Protein AF-A0A0B7BWZ0-F1 (afdb_monomer_lite)

Organism: NCBI:txid1028688

Foldseek 3Di:
DPDPVVVVLVVLVVDPVQQPLAAPVDRDTHNDPVVSVLVVLVVDPLVPFDAAPVDRDGHNDPVVSVVVVVVVVVPAFDAAPQPRDTDRDPVRNVVCVVPVSVVVVVVVVVVVVVVVVVVVVVVVVVVVVVVVVVPPPPPPPDPPVPVVVPD

Secondary structure (DSSP, 8-state):
--SHHHHHHHHHHH-GGG--EE-SSSS-EESSHHHHHHHHHTTS-GGGSEEPSSSS-EESSHHHHHHHHHHHHHSS-EEPTTT--EESSHHHHHHHHHTHHHHHHHHHHHHHHHHHHHHHHHHHHHHHHHHHHHTS-----SSGGGSTT--

InterPro domains:
  IPR013087 Zinc finger C2H2-type [PF00096] (21-43)
  IPR013087 Zinc finger C2H2-type [PF00096] (50-72)
  IPR013087 Zinc finger C2H2-type [PF12874] (78-96)
  IPR013087 Zinc finger C2H2-type [PS00028] (23-43)
  IPR013087 Zinc finger C2H2-type [PS00028] (52-72)
  IPR013087 Zinc finger C2H2-type [PS50157] (21-43)
  IPR013087 Zinc finger C2H2-type [PS50157] (50-77)
  IPR013087 Zinc finger C2H2-type [SM00355] (21-43)
  IPR013087 Zinc finger C2H2-type [SM00355] (50-72)
  IPR013087 Zinc finger C2H2-type [SM00355] (78-98)
  IPR036236 Zinc finger C2H2 superfamily [SSF57667] (1-59)
  IPR036236 Zinc finger C2H2 superfamily [SSF57667] (50-97)
  IPR050636 C2H2-type zinc finger domain-containing protein [PTHR47772] (1-99)

pLDDT: mean 74.41, std 11.67, range [47.91, 94.81]

Radius of gyration: 39.29 Å; chains: 1; bounding box: 72×54×109 Å

Sequence (151 aa):
FKTRESIRAHLNMHLPSKMLFKCGKCNKFYNHFNSLQAHKQTHLPVSTGFLCTICDKQFSDKSNLAAHTKRHLVSRYYSCPVCCKQLSSAHSLQSHQGTACLKYQLKKAKVKEQTDRRLSKIRARQQREIIKLNKRPVKIDQFSSCISEII

Structure (mmCIF, N/CA/C/O backbone):
data_AF-A0A0B7BWZ0-F1
#
_entry.id   AF-A0A0B7BWZ0-F1
#
loop_
_atom_site.group_PDB
_atom_site.id
_atom_site.type_symbol
_atom_site.label_atom_id
_atom_site.label_alt_id
_atom_site.label_comp_id
_atom_site.label_asym_id
_atom_site.label_entity_id
_atom_site.label_seq_id
_atom_site.pdbx_PDB_ins_code
_atom_site.Cartn_x
_atom_site.Cartn_y
_atom_site.Cartn_z
_atom_site.occupancy
_atom_site.B_iso_or_equiv
_atom_site.auth_seq_id
_atom_site.auth_comp_id
_atom_site.auth_asym_id
_atom_site.auth_atom_id
_atom_site.pdbx_PDB_model_num
ATOM 1 N N . PHE A 1 1 ? 18.780 0.927 -50.798 1.00 68.38 1 PHE A N 1
ATOM 2 C CA . PHE A 1 1 ? 19.607 -0.123 -50.162 1.00 68.38 1 PHE A CA 1
ATOM 3 C C . PHE A 1 1 ? 21.068 0.310 -50.205 1.00 68.38 1 PHE A C 1
ATOM 5 O O . PHE A 1 1 ? 21.481 0.793 -51.247 1.00 68.38 1 PHE A O 1
ATOM 12 N N . LYS A 1 2 ? 21.809 0.241 -49.086 1.00 75.94 2 LYS A N 1
ATOM 13 C CA . LYS A 1 2 ? 23.159 0.844 -48.958 1.00 75.94 2 LYS A CA 1
ATOM 14 C C . LYS A 1 2 ? 24.315 -0.142 -49.168 1.00 75.94 2 LYS A C 1
ATOM 16 O O . LYS A 1 2 ? 25.442 0.283 -49.370 1.00 75.94 2 LYS A O 1
ATOM 21 N N . THR A 1 3 ? 24.044 -1.444 -49.123 1.00 79.81 3 THR A N 1
ATOM 22 C CA . THR A 1 3 ? 25.051 -2.501 -49.303 1.00 79.81 3 THR A CA 1
ATOM 23 C C . THR A 1 3 ? 24.539 -3.581 -50.249 1.00 79.81 3 THR A C 1
ATOM 25 O O . THR A 1 3 ? 23.325 -3.811 -50.345 1.00 79.81 3 THR A O 1
ATOM 28 N N . ARG A 1 4 ? 25.449 -4.273 -50.942 1.00 75.06 4 ARG A N 1
ATOM 29 C CA . ARG A 1 4 ? 25.114 -5.369 -51.866 1.00 75.06 4 ARG A CA 1
ATOM 30 C C . ARG A 1 4 ? 24.391 -6.512 -51.141 1.00 75.06 4 ARG A C 1
ATOM 32 O O . ARG A 1 4 ? 23.516 -7.165 -51.706 1.00 75.06 4 ARG A O 1
ATOM 39 N N . GLU A 1 5 ? 24.687 -6.694 -49.862 1.00 74.94 5 GLU A N 1
ATOM 40 C CA . GLU A 1 5 ? 24.056 -7.641 -48.946 1.00 74.94 5 GLU A CA 1
ATOM 41 C C . GLU A 1 5 ? 22.605 -7.244 -48.664 1.00 74.94 5 GLU A C 1
ATOM 43 O O . GLU A 1 5 ? 21.726 -8.101 -48.704 1.00 74.94 5 GLU A O 1
ATOM 48 N N . SER A 1 6 ? 22.329 -5.949 -48.462 1.00 73.12 6 SER A N 1
ATOM 49 C CA . SER A 1 6 ? 20.966 -5.449 -48.228 1.00 73.12 6 SER A CA 1
ATOM 50 C C . SER A 1 6 ? 20.067 -5.582 -49.462 1.00 73.12 6 SER A C 1
ATOM 52 O O . SER A 1 6 ? 18.897 -5.936 -49.330 1.00 73.12 6 SER A O 1
ATOM 54 N N . ILE A 1 7 ? 20.623 -5.386 -50.665 1.00 76.75 7 ILE A N 1
ATOM 55 C CA . ILE A 1 7 ? 19.916 -5.616 -51.936 1.00 76.75 7 ILE A CA 1
ATOM 56 C C . ILE A 1 7 ? 19.644 -7.109 -52.112 1.00 76.75 7 ILE A C 1
ATOM 58 O O . ILE A 1 7 ? 18.520 -7.507 -52.400 1.00 76.75 7 ILE A O 1
ATOM 62 N N . ARG A 1 8 ? 20.651 -7.957 -51.872 1.00 70.50 8 ARG A N 1
ATOM 63 C CA . ARG A 1 8 ? 20.507 -9.414 -51.959 1.00 70.50 8 ARG A CA 1
ATOM 64 C C . ARG A 1 8 ? 19.463 -9.938 -50.966 1.00 70.50 8 ARG A C 1
ATOM 66 O O . ARG A 1 8 ? 18.675 -10.804 -51.326 1.00 70.50 8 ARG A O 1
ATOM 73 N N . ALA A 1 9 ? 19.424 -9.407 -49.744 1.00 67.38 9 ALA A N 1
ATOM 74 C CA . ALA A 1 9 ? 18.423 -9.758 -48.739 1.00 67.38 9 ALA A CA 1
ATOM 75 C C . ALA A 1 9 ? 17.007 -9.336 -49.157 1.00 67.38 9 ALA A C 1
ATOM 77 O O . ALA A 1 9 ? 16.086 -10.137 -49.032 1.00 67.38 9 ALA A O 1
ATOM 78 N N . HIS A 1 10 ? 16.848 -8.128 -49.704 1.00 73.12 10 HIS A N 1
ATOM 79 C CA . HIS A 1 10 ? 15.574 -7.641 -50.231 1.00 73.12 10 HIS A CA 1
ATOM 80 C C . HIS A 1 10 ? 15.066 -8.486 -51.408 1.00 73.12 10 HIS A C 1
ATOM 82 O O . HIS A 1 10 ? 13.923 -8.932 -51.387 1.00 73.12 10 HIS A O 1
ATOM 88 N N . LEU A 1 11 ? 15.925 -8.784 -52.388 1.00 68.31 11 LEU A N 1
ATOM 89 C CA . LEU A 1 11 ? 15.565 -9.610 -53.547 1.00 68.31 11 LEU A CA 1
ATOM 90 C C . LEU A 1 11 ? 15.189 -11.044 -53.144 1.00 68.31 11 LEU A C 1
ATOM 92 O O . LEU A 1 11 ? 14.258 -11.619 -53.701 1.00 68.31 11 LEU A O 1
ATOM 96 N N . ASN A 1 12 ? 15.838 -11.600 -52.116 1.00 69.31 12 ASN A N 1
ATOM 97 C CA . ASN A 1 12 ? 15.473 -12.907 -51.561 1.00 69.31 12 ASN A CA 1
ATOM 98 C C . ASN A 1 12 ? 14.084 -12.924 -50.901 1.00 69.31 12 ASN A C 1
ATOM 100 O O . ASN A 1 12 ? 13.567 -14.009 -50.653 1.00 69.31 12 ASN A O 1
ATOM 104 N N . MET A 1 13 ? 13.473 -11.767 -50.610 1.00 61.22 13 MET A N 1
ATOM 105 C CA . MET A 1 13 ? 12.094 -11.722 -50.116 1.00 61.22 13 MET A CA 1
ATOM 106 C C . MET A 1 13 ? 11.048 -11.881 -51.217 1.00 61.22 13 MET A C 1
ATOM 108 O O . MET A 1 13 ? 9.922 -12.273 -50.925 1.00 61.22 13 MET A O 1
ATOM 112 N N . HIS A 1 14 ? 11.419 -11.599 -52.466 1.00 63.97 14 HIS A N 1
ATOM 113 C CA . HIS A 1 14 ? 10.551 -11.756 -53.631 1.00 63.97 14 HIS A CA 1
ATOM 114 C C . HIS A 1 14 ? 10.668 -13.149 -54.272 1.00 63.97 14 HIS A C 1
ATOM 116 O O . HIS A 1 14 ? 9.804 -13.533 -55.054 1.00 63.97 14 HIS A O 1
ATOM 122 N N . LEU A 1 15 ? 11.707 -13.920 -53.927 1.00 61.91 15 LEU A N 1
ATOM 123 C CA . LEU A 1 15 ? 11.947 -15.274 -54.431 1.00 61.91 15 LEU A CA 1
ATOM 124 C C . LEU A 1 15 ? 11.408 -16.326 -53.439 1.00 61.91 15 LEU A C 1
ATOM 126 O O . LEU A 1 15 ? 11.949 -16.457 -52.337 1.00 61.91 15 LEU A O 1
ATOM 130 N N . PRO A 1 16 ? 10.396 -17.133 -53.815 1.00 55.94 16 PRO A N 1
ATOM 131 C CA . PRO A 1 16 ? 9.799 -18.144 -52.933 1.00 55.94 16 PRO A CA 1
ATOM 132 C C . PRO A 1 16 ? 10.803 -19.188 -52.420 1.00 55.94 16 PRO A C 1
ATOM 134 O O . PRO A 1 16 ? 10.644 -19.738 -51.334 1.00 55.94 16 PRO A O 1
ATOM 137 N N . SER A 1 17 ? 11.867 -19.440 -53.183 1.00 55.72 17 SER A N 1
ATOM 138 C CA . SER A 1 17 ? 12.829 -20.525 -52.967 1.00 55.72 17 SER A CA 1
ATOM 139 C C . SER A 1 17 ? 13.797 -20.318 -51.795 1.00 55.72 17 SER A C 1
ATOM 141 O O . SER A 1 17 ? 14.461 -21.272 -51.396 1.00 55.72 17 SER A O 1
ATOM 143 N N . LYS A 1 18 ? 13.880 -19.113 -51.207 1.00 58.25 18 LYS A N 1
ATOM 144 C CA . LYS A 1 18 ? 14.753 -18.827 -50.044 1.00 58.25 18 LYS A CA 1
ATOM 145 C C . LYS A 1 18 ? 14.005 -18.451 -48.759 1.00 58.25 18 LYS A C 1
ATOM 147 O O . LYS A 1 18 ? 14.625 -18.301 -47.707 1.00 58.25 18 LYS A O 1
ATOM 152 N N . MET A 1 19 ? 12.679 -18.361 -48.823 1.00 60.59 19 MET A N 1
ATOM 153 C CA . MET A 1 19 ? 11.752 -18.135 -47.706 1.00 60.59 19 MET A CA 1
ATOM 154 C C . MET A 1 19 ? 11.489 -19.443 -46.929 1.00 60.59 19 MET A C 1
ATOM 156 O O . MET A 1 19 ? 10.355 -19.886 -46.781 1.00 60.59 19 MET A O 1
ATOM 160 N N . LEU A 1 20 ? 12.547 -20.125 -46.479 1.00 65.25 20 LEU A N 1
ATOM 161 C CA . LEU A 1 20 ? 12.476 -21.545 -46.095 1.00 65.25 20 LEU A CA 1
ATOM 162 C C . LEU A 1 20 ? 11.936 -21.820 -44.680 1.00 65.25 20 LEU A C 1
ATOM 164 O O . LEU A 1 20 ? 11.705 -22.975 -44.327 1.00 65.25 20 LEU A O 1
ATOM 168 N N . PHE A 1 21 ? 11.690 -20.796 -43.860 1.00 75.38 21 PHE A N 1
ATOM 169 C CA . PHE A 1 21 ? 11.192 -20.995 -42.497 1.00 75.38 21 PHE A CA 1
ATOM 170 C C . PHE A 1 21 ? 9.682 -20.764 -42.429 1.00 75.38 21 PHE A C 1
ATOM 172 O O . PHE A 1 21 ? 9.212 -19.675 -42.095 1.00 75.38 21 PHE A O 1
ATOM 179 N N . LYS A 1 22 ? 8.913 -21.807 -42.759 1.00 79.88 22 LYS A N 1
ATOM 180 C CA . LYS A 1 22 ? 7.446 -21.803 -42.670 1.00 79.88 22 LYS A CA 1
ATOM 181 C C . LYS A 1 22 ? 6.980 -21.977 -41.223 1.00 79.88 22 LYS A C 1
ATOM 183 O O . LYS A 1 22 ? 7.501 -22.806 -40.474 1.00 79.88 22 LYS A O 1
ATOM 188 N N . CYS A 1 23 ? 5.953 -21.229 -40.830 1.00 81.50 23 CYS A N 1
ATOM 189 C CA . CYS A 1 23 ? 5.259 -21.483 -39.575 1.00 81.50 23 CYS A CA 1
ATOM 190 C C . CYS A 1 23 ? 4.344 -22.714 -39.685 1.00 81.50 23 CYS A C 1
ATOM 192 O O . CYS A 1 23 ? 3.525 -22.815 -40.589 1.00 81.50 23 CYS A O 1
ATOM 194 N N . GLY A 1 24 ? 4.441 -23.653 -38.742 1.00 79.75 24 GLY A N 1
ATOM 195 C CA . GLY A 1 24 ? 3.584 -24.848 -38.733 1.00 79.75 24 GLY A CA 1
ATOM 196 C C . GLY A 1 24 ? 2.122 -24.576 -38.354 1.00 79.75 24 GLY A C 1
ATOM 197 O O . GLY A 1 24 ? 1.277 -25.433 -38.569 1.00 79.75 24 GLY A O 1
ATOM 198 N N . LYS A 1 25 ? 1.822 -23.395 -37.793 1.00 78.88 25 LYS A N 1
ATOM 199 C CA . LYS A 1 25 ? 0.475 -22.998 -37.343 1.00 78.88 25 LYS A CA 1
ATOM 200 C C . LYS A 1 25 ? -0.219 -21.994 -38.270 1.00 78.88 25 LYS A C 1
ATOM 202 O O . LYS A 1 25 ? -1.420 -21.791 -38.151 1.00 78.88 25 LYS A O 1
ATOM 207 N N . CYS A 1 26 ? 0.509 -21.337 -39.174 1.00 81.50 26 CYS A N 1
ATOM 208 C CA . CYS A 1 26 ? -0.070 -20.400 -40.138 1.00 81.50 26 CYS A CA 1
ATOM 209 C C . CYS A 1 26 ? 0.761 -20.326 -41.424 1.00 81.50 26 CYS A C 1
ATOM 211 O O . CYS A 1 26 ? 1.929 -20.694 -41.445 1.00 81.50 26 CYS A O 1
ATOM 213 N N . ASN A 1 27 ? 0.196 -19.780 -42.500 1.00 76.19 27 ASN A N 1
ATOM 214 C CA . ASN A 1 27 ? 0.851 -19.733 -43.814 1.00 76.19 27 ASN A CA 1
ATOM 215 C C . ASN A 1 27 ? 1.874 -18.588 -43.976 1.00 76.19 27 ASN A C 1
ATOM 217 O O . ASN A 1 27 ? 2.053 -18.067 -45.073 1.00 76.19 27 ASN A O 1
ATOM 221 N N . LYS A 1 28 ? 2.548 -18.179 -42.891 1.00 77.38 28 LYS A N 1
ATOM 222 C CA . LYS A 1 28 ? 3.611 -17.163 -42.935 1.00 77.38 28 LYS A CA 1
ATOM 223 C C . LYS A 1 28 ? 4.983 -17.803 -43.136 1.00 77.38 28 LYS A C 1
ATOM 225 O O . LYS A 1 28 ? 5.288 -18.844 -42.547 1.00 77.38 28 LYS A O 1
ATOM 230 N N . PHE A 1 29 ? 5.813 -17.125 -43.920 1.00 81.06 29 PHE A N 1
ATOM 231 C CA . PHE A 1 29 ? 7.188 -17.507 -44.216 1.00 81.06 29 PHE A CA 1
ATOM 232 C C . PHE A 1 29 ? 8.160 -16.460 -43.684 1.00 81.06 29 PHE A C 1
ATOM 234 O O . PHE A 1 29 ? 7.848 -15.269 -43.641 1.00 81.06 29 PHE A O 1
ATOM 241 N N . TYR A 1 30 ? 9.338 -16.922 -43.279 1.00 81.44 30 TYR A N 1
ATOM 242 C CA . TYR A 1 30 ? 10.393 -16.089 -42.722 1.00 81.44 30 TYR A CA 1
ATOM 243 C C . TYR A 1 30 ? 11.719 -16.382 -43.425 1.00 81.44 30 TYR A C 1
ATOM 245 O O . TYR A 1 30 ? 12.017 -17.519 -43.793 1.00 81.44 30 TYR A O 1
ATOM 253 N N . ASN A 1 31 ? 12.533 -15.339 -43.586 1.00 75.94 31 ASN A N 1
ATOM 254 C CA . ASN A 1 31 ? 13.865 -15.396 -44.194 1.00 75.94 31 ASN A CA 1
ATOM 255 C C . ASN A 1 31 ? 14.976 -15.789 -43.198 1.00 75.94 31 ASN A C 1
ATOM 257 O O . ASN A 1 31 ? 16.082 -16.125 -43.615 1.00 75.94 31 ASN A O 1
ATOM 261 N N . HIS A 1 32 ? 14.687 -15.781 -41.892 1.00 79.88 32 HIS A N 1
ATOM 262 C CA . HIS A 1 32 ? 15.616 -16.163 -40.829 1.00 79.88 32 HIS A CA 1
ATOM 263 C C . HIS A 1 32 ? 14.937 -17.047 -39.774 1.00 79.88 32 HIS A C 1
ATOM 265 O O . HIS A 1 32 ? 13.786 -16.814 -39.397 1.00 79.88 32 HIS A O 1
ATOM 271 N N . PHE A 1 33 ? 15.684 -18.018 -39.233 1.00 78.56 33 PHE A N 1
ATOM 272 C CA . PHE A 1 33 ? 15.205 -18.912 -38.173 1.00 78.56 33 PHE A CA 1
ATOM 273 C C . PHE A 1 33 ? 14.796 -18.146 -36.906 1.00 78.56 33 PHE A C 1
ATOM 275 O O . PHE A 1 33 ? 13.731 -18.402 -36.349 1.00 78.56 33 PHE A O 1
ATOM 282 N N . ASN A 1 34 ? 15.585 -17.146 -36.493 1.00 78.81 34 ASN A N 1
ATOM 283 C CA . ASN A 1 34 ? 15.276 -16.315 -35.323 1.00 78.81 34 ASN A CA 1
ATOM 284 C C . ASN A 1 34 ? 13.939 -15.575 -35.479 1.00 78.81 34 ASN A C 1
ATOM 286 O O . ASN A 1 34 ? 13.172 -15.468 -34.523 1.00 78.81 34 ASN A O 1
ATOM 290 N N . SER A 1 35 ? 13.623 -15.117 -36.693 1.00 81.25 35 SER A N 1
ATOM 291 C CA . SER A 1 35 ? 12.351 -14.457 -37.000 1.00 81.25 35 SER A CA 1
ATOM 292 C C . SER A 1 35 ? 11.171 -15.429 -36.923 1.00 81.25 35 SER A C 1
ATOM 294 O O . SER A 1 35 ? 10.135 -15.082 -36.357 1.00 81.25 35 SER A O 1
ATOM 296 N N . LEU A 1 36 ? 11.336 -16.667 -37.408 1.00 82.19 36 LEU A N 1
ATOM 297 C CA . LEU A 1 36 ? 10.342 -17.728 -37.220 1.00 82.19 36 LEU A CA 1
ATOM 298 C C . LEU A 1 36 ? 10.157 -18.065 -35.731 1.00 82.19 36 LEU A C 1
ATOM 300 O O . LEU A 1 36 ? 9.028 -18.238 -35.278 1.00 82.19 36 LEU A O 1
ATOM 304 N N . GLN A 1 37 ? 11.243 -18.155 -34.962 1.00 80.50 37 GL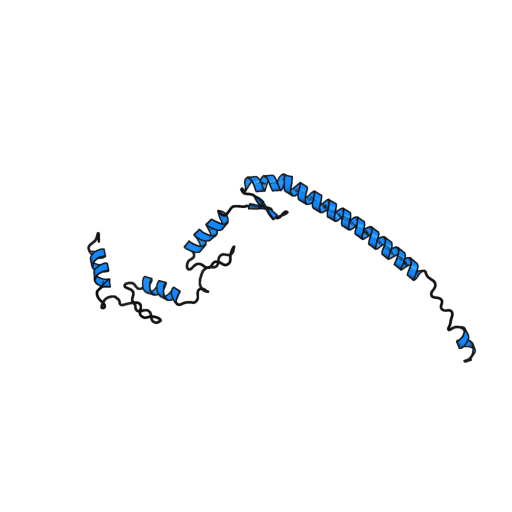N A N 1
ATOM 305 C CA . GLN A 1 37 ? 11.193 -18.504 -33.542 1.00 80.50 37 GLN A CA 1
ATOM 306 C C . GLN A 1 37 ? 10.478 -17.430 -32.713 1.00 80.50 37 GLN A C 1
ATOM 308 O O . GLN A 1 37 ? 9.639 -17.767 -31.877 1.00 80.50 37 GLN A O 1
ATOM 313 N N . ALA A 1 38 ? 10.743 -16.150 -32.989 1.00 78.56 38 ALA A N 1
ATOM 314 C CA . ALA A 1 38 ? 10.019 -15.032 -32.388 1.00 78.56 38 ALA A CA 1
ATOM 315 C C . ALA A 1 38 ? 8.534 -15.050 -32.778 1.00 78.56 38 ALA A C 1
ATOM 317 O O . ALA A 1 38 ? 7.662 -14.894 -31.928 1.00 78.56 38 ALA A O 1
ATOM 318 N N . HIS A 1 39 ? 8.225 -15.326 -34.047 1.00 82.69 39 HIS A N 1
ATOM 319 C CA . HIS A 1 39 ? 6.844 -15.465 -34.496 1.00 82.69 39 HIS A CA 1
ATOM 320 C C . HIS A 1 39 ? 6.105 -16.630 -33.822 1.00 82.69 39 HIS A C 1
ATOM 322 O O . HIS A 1 39 ? 4.937 -16.492 -33.476 1.00 82.69 39 HIS A O 1
ATOM 328 N N . LYS A 1 40 ? 6.757 -17.774 -33.586 1.00 79.25 40 LYS A N 1
ATOM 329 C CA . LYS A 1 40 ? 6.129 -18.909 -32.887 1.00 79.25 40 LYS A CA 1
ATOM 330 C C . LYS A 1 40 ? 5.615 -18.532 -31.493 1.00 79.25 40 LYS A C 1
ATOM 332 O O . LYS A 1 40 ? 4.613 -19.100 -31.067 1.00 79.25 40 LYS A O 1
ATOM 337 N N . GLN A 1 41 ? 6.230 -17.549 -30.831 1.00 75.12 41 GLN A N 1
ATOM 338 C CA . GLN A 1 41 ? 5.763 -17.036 -29.538 1.00 75.12 41 GLN A CA 1
ATOM 339 C C . GLN A 1 41 ? 4.407 -16.325 -29.636 1.00 75.12 41 GLN A C 1
ATOM 341 O O . GLN A 1 41 ? 3.655 -16.334 -28.672 1.00 75.12 41 GLN A O 1
ATOM 346 N N . THR A 1 42 ? 4.035 -15.777 -30.801 1.00 73.81 42 THR A N 1
ATOM 347 C CA . THR A 1 42 ? 2.715 -15.143 -30.990 1.00 73.81 42 THR A CA 1
ATOM 348 C C . THR A 1 42 ? 1.575 -16.156 -31.099 1.00 73.81 42 THR A C 1
ATOM 350 O O . THR A 1 42 ? 0.414 -15.771 -31.056 1.00 73.81 42 THR A O 1
ATOM 353 N N . HIS A 1 43 ? 1.892 -17.439 -31.301 1.00 74.12 43 HIS A N 1
ATOM 354 C CA . HIS A 1 43 ? 0.919 -18.540 -31.323 1.00 74.12 43 HIS A CA 1
ATOM 355 C C . HIS A 1 43 ? 0.748 -19.222 -29.967 1.00 74.12 43 HIS A C 1
ATOM 357 O O . HIS A 1 43 ? -0.055 -20.151 -29.849 1.00 74.12 43 HIS A O 1
ATOM 363 N N . LEU A 1 44 ? 1.562 -18.851 -28.979 1.00 69.44 44 LEU A N 1
ATOM 364 C CA . LEU A 1 44 ? 1.346 -19.253 -27.600 1.00 69.44 44 LEU A CA 1
ATOM 365 C C . LEU A 1 44 ? 0.365 -18.250 -26.978 1.00 69.44 44 LEU A C 1
ATOM 367 O O . LEU A 1 44 ? 0.444 -17.058 -27.288 1.00 69.44 44 LEU A O 1
ATOM 371 N N . PRO A 1 45 ? -0.588 -18.704 -26.147 1.00 55.91 45 PRO A N 1
ATOM 372 C CA . PRO A 1 45 ? -1.440 -17.787 -25.409 1.00 55.91 45 PRO A CA 1
ATOM 373 C C . PRO A 1 45 ? -0.559 -16.817 -24.617 1.00 55.91 45 PRO A C 1
ATOM 375 O O . PRO A 1 45 ? 0.490 -17.200 -24.097 1.00 55.91 45 PRO A O 1
ATOM 378 N N . VAL A 1 46 ? -1.007 -15.562 -24.523 1.00 55.75 46 VAL A N 1
ATOM 379 C CA . VAL A 1 46 ? -0.336 -14.438 -23.841 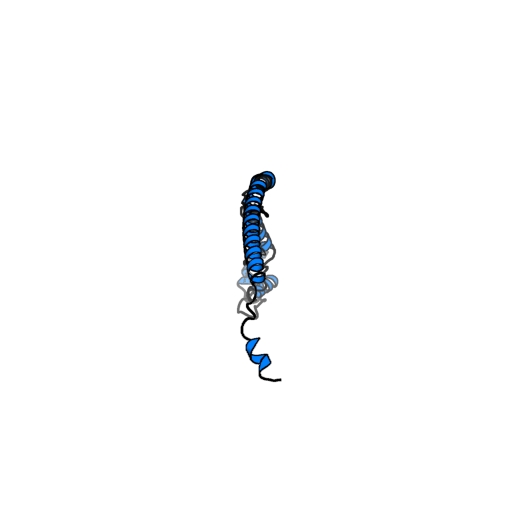1.00 55.75 46 VAL A CA 1
ATOM 380 C C . VAL A 1 46 ? 0.174 -14.786 -22.431 1.00 55.75 46 VAL A C 1
ATOM 382 O O . VAL A 1 46 ? 1.049 -14.092 -21.940 1.00 55.75 46 VAL A O 1
ATOM 385 N N . SER A 1 47 ? -0.268 -15.896 -21.824 1.00 52.56 47 SER A N 1
ATOM 386 C CA . SER A 1 47 ? 0.117 -16.401 -20.502 1.00 52.56 47 SER A CA 1
ATOM 387 C C . SER A 1 47 ? 1.600 -16.749 -20.299 1.00 52.56 47 SER A C 1
ATOM 389 O O . SER A 1 47 ? 1.984 -16.989 -19.159 1.00 52.56 47 SER A O 1
ATOM 391 N N . THR A 1 48 ? 2.453 -16.762 -21.329 1.00 62.78 48 THR A N 1
ATOM 392 C CA . THR A 1 48 ? 3.915 -16.944 -21.166 1.00 62.78 48 THR A CA 1
ATOM 393 C C . THR A 1 48 ? 4.706 -15.633 -21.212 1.00 62.78 48 THR A C 1
ATOM 395 O O . THR A 1 48 ? 5.926 -15.653 -21.366 1.00 62.78 48 THR A O 1
ATOM 398 N N . GLY A 1 49 ? 4.040 -14.480 -21.122 1.00 68.69 49 GLY A N 1
ATOM 399 C CA . GLY A 1 49 ? 4.719 -13.195 -20.968 1.00 68.69 49 GLY A CA 1
ATOM 400 C C . GLY A 1 49 ? 5.184 -12.936 -19.531 1.00 68.69 49 GLY A C 1
ATOM 401 O O . GLY A 1 49 ? 4.698 -13.540 -18.577 1.00 68.69 49 GLY A O 1
ATOM 402 N N . PHE A 1 50 ? 6.091 -11.981 -19.365 1.00 76.31 50 PHE A N 1
ATOM 403 C CA . PHE A 1 50 ? 6.553 -11.508 -18.068 1.00 76.31 50 PHE A CA 1
ATOM 404 C C . PHE A 1 50 ? 5.532 -10.529 -17.476 1.00 76.31 50 PHE A C 1
ATOM 406 O O . PHE A 1 50 ? 5.258 -9.477 -18.059 1.00 76.31 50 PHE A O 1
ATOM 413 N N . LEU A 1 51 ? 4.959 -10.889 -16.328 1.00 75.25 51 LEU A N 1
ATOM 414 C CA . LEU A 1 51 ? 3.978 -10.075 -15.612 1.00 75.25 51 LEU A CA 1
ATOM 415 C C . LEU A 1 51 ? 4.666 -8.959 -14.823 1.00 75.25 51 LEU A C 1
ATOM 417 O O . LEU A 1 51 ? 5.725 -9.163 -14.222 1.00 75.25 51 LEU A O 1
ATOM 421 N N . CYS A 1 52 ? 4.056 -7.778 -14.802 1.00 73.88 52 CYS A N 1
ATOM 422 C CA . CYS A 1 52 ? 4.447 -6.739 -13.864 1.00 73.88 52 CYS A CA 1
ATOM 423 C C . CYS A 1 52 ? 3.967 -7.103 -12.451 1.00 73.88 52 CYS A C 1
ATOM 425 O O . CYS A 1 52 ? 2.835 -7.514 -12.248 1.00 73.88 52 CYS A O 1
ATOM 427 N N . THR A 1 53 ? 4.827 -6.936 -11.447 1.00 71.06 53 THR A N 1
ATOM 428 C CA . THR A 1 53 ? 4.472 -7.190 -10.039 1.00 71.06 53 THR A CA 1
ATOM 429 C C . THR A 1 53 ? 3.705 -6.032 -9.393 1.00 71.06 53 THR A C 1
ATOM 431 O O . THR A 1 53 ? 3.277 -6.142 -8.249 1.00 71.06 53 THR A O 1
ATOM 434 N N . ILE A 1 54 ? 3.561 -4.909 -10.107 1.00 65.25 54 ILE A N 1
ATOM 435 C CA . ILE A 1 54 ? 2.925 -3.670 -9.633 1.00 65.25 54 ILE A CA 1
ATOM 436 C C . ILE A 1 54 ? 1.562 -3.452 -10.318 1.00 65.25 54 ILE A C 1
ATOM 438 O O . ILE A 1 54 ? 0.714 -2.741 -9.785 1.00 65.25 54 ILE A O 1
ATOM 442 N N . CYS A 1 55 ? 1.328 -4.049 -11.491 1.00 71.25 55 CYS A N 1
ATOM 443 C CA . CYS A 1 55 ? 0.040 -4.015 -12.187 1.00 71.25 55 CYS A CA 1
ATOM 444 C C . CYS A 1 55 ? -0.159 -5.260 -13.060 1.00 71.25 55 CYS A C 1
ATOM 446 O O . CYS A 1 55 ? 0.807 -5.923 -13.412 1.00 71.25 55 CYS A O 1
ATOM 448 N N . ASP A 1 56 ? -1.382 -5.518 -13.518 1.00 69.38 56 ASP A N 1
ATOM 449 C CA . ASP A 1 56 ? -1.715 -6.741 -14.270 1.00 69.38 56 ASP A CA 1
ATOM 450 C C . ASP A 1 56 ? -1.292 -6.714 -15.755 1.00 69.38 56 ASP A C 1
ATOM 452 O O . ASP A 1 56 ? -1.838 -7.432 -16.593 1.00 69.38 56 ASP A O 1
ATOM 456 N N . LYS A 1 57 ? -0.323 -5.864 -16.128 1.00 68.69 57 LYS A N 1
ATOM 457 C CA . LYS A 1 57 ? 0.190 -5.814 -17.504 1.00 68.69 57 LYS A CA 1
ATOM 458 C C . LYS A 1 57 ? 1.212 -6.918 -17.756 1.00 68.69 57 LYS A C 1
ATOM 460 O O . LYS A 1 57 ? 2.143 -7.116 -16.975 1.00 68.69 57 LYS A O 1
ATOM 465 N N . GLN A 1 58 ? 1.077 -7.564 -18.911 1.00 80.31 58 GLN A N 1
ATOM 466 C CA . GLN A 1 58 ? 1.949 -8.639 -19.370 1.00 80.31 58 GLN A CA 1
ATOM 467 C C . GLN A 1 58 ? 2.786 -8.203 -20.577 1.00 80.31 58 GLN A C 1
ATOM 469 O O . GLN A 1 58 ? 2.281 -7.556 -21.494 1.00 80.31 58 GLN A O 1
ATOM 474 N N . PHE A 1 59 ? 4.070 -8.561 -20.572 1.00 81.56 59 PHE A N 1
ATOM 475 C CA . PHE A 1 59 ? 5.041 -8.174 -21.597 1.00 81.56 59 PHE A CA 1
ATOM 476 C C . PHE A 1 59 ? 5.646 -9.401 -22.273 1.00 81.56 59 PHE A C 1
ATOM 478 O O . PHE A 1 59 ? 5.901 -10.414 -21.628 1.00 81.56 59 PHE A O 1
ATOM 485 N N . SER A 1 60 ? 5.926 -9.306 -23.571 1.00 78.19 60 SER A N 1
ATOM 486 C CA . SER A 1 60 ? 6.514 -10.398 -24.358 1.00 78.19 60 SER A CA 1
ATOM 487 C C . SER A 1 60 ? 7.995 -10.658 -24.056 1.00 78.19 60 SER A C 1
ATOM 489 O O . SER A 1 60 ? 8.504 -11.724 -24.386 1.00 78.19 60 SER A O 1
ATOM 491 N N . ASP A 1 61 ? 8.699 -9.706 -23.438 1.00 78.50 61 ASP A N 1
ATOM 492 C CA . ASP A 1 61 ? 10.117 -9.826 -23.096 1.00 78.50 61 ASP A CA 1
ATOM 493 C C . ASP A 1 61 ? 10.482 -9.073 -21.798 1.00 78.50 61 ASP A C 1
ATOM 495 O O . ASP A 1 61 ? 9.769 -8.173 -21.338 1.00 78.50 61 ASP A O 1
ATOM 499 N N . LYS A 1 62 ? 11.611 -9.468 -21.188 1.00 78.69 62 LYS A N 1
ATOM 500 C CA . LYS A 1 62 ? 12.103 -8.895 -19.922 1.00 78.69 62 LYS A CA 1
ATOM 501 C C . LYS A 1 62 ? 12.541 -7.435 -20.055 1.00 78.69 62 LYS A C 1
ATOM 503 O O . LYS A 1 62 ? 12.426 -6.693 -19.085 1.00 78.69 62 LYS A O 1
ATOM 508 N N . SER A 1 63 ? 13.045 -7.016 -21.215 1.00 80.38 63 SER A N 1
ATOM 509 C CA . SER A 1 63 ? 13.559 -5.656 -21.433 1.00 80.38 63 SER A CA 1
ATOM 510 C C . SER A 1 63 ? 12.432 -4.624 -21.434 1.00 80.38 63 SER A C 1
ATOM 512 O O . SER A 1 63 ? 12.538 -3.583 -20.784 1.00 80.38 63 SER A O 1
ATOM 514 N N . ASN A 1 64 ? 11.316 -4.949 -22.085 1.00 81.12 64 ASN A N 1
ATOM 515 C CA . ASN A 1 64 ? 10.102 -4.146 -22.090 1.00 81.12 64 ASN A CA 1
ATOM 516 C C . ASN A 1 64 ? 9.435 -4.140 -20.714 1.00 81.12 64 ASN A C 1
ATOM 518 O O . ASN A 1 64 ? 9.014 -3.075 -20.258 1.00 81.12 64 ASN A O 1
ATOM 522 N N . LEU A 1 65 ? 9.423 -5.277 -20.002 1.00 84.06 65 LEU A N 1
ATOM 523 C CA . LEU A 1 65 ? 9.007 -5.303 -18.597 1.00 84.06 65 LEU A CA 1
ATOM 524 C C . LEU A 1 65 ? 9.897 -4.397 -17.730 1.00 84.06 65 LEU A C 1
ATOM 526 O O . LEU A 1 65 ? 9.370 -3.653 -16.911 1.00 84.06 65 LEU A O 1
ATOM 530 N N . ALA A 1 66 ? 11.221 -4.420 -17.907 1.00 78.19 66 ALA A N 1
ATOM 531 C CA . ALA A 1 66 ? 12.162 -3.602 -17.139 1.00 78.19 66 ALA A CA 1
ATOM 532 C C . ALA A 1 66 ? 11.994 -2.096 -17.414 1.00 78.19 66 ALA A C 1
ATOM 534 O O . ALA A 1 66 ? 12.022 -1.279 -16.493 1.00 78.19 66 ALA A O 1
ATOM 535 N N . ALA A 1 67 ? 11.779 -1.703 -18.671 1.00 78.06 67 ALA A N 1
ATOM 536 C CA . ALA A 1 67 ? 11.457 -0.319 -19.022 1.00 78.06 67 ALA A CA 1
ATOM 537 C C . ALA A 1 67 ? 10.097 0.110 -18.439 1.00 78.06 67 ALA A C 1
ATOM 539 O O . ALA A 1 67 ? 9.944 1.221 -17.925 1.00 78.06 67 ALA A O 1
ATOM 540 N N . HIS A 1 68 ? 9.112 -0.789 -18.454 1.00 80.06 68 HIS A N 1
ATOM 541 C CA . HIS A 1 68 ? 7.804 -0.556 -17.859 1.00 80.06 68 HIS A CA 1
ATOM 542 C C . HIS A 1 68 ? 7.846 -0.444 -16.326 1.00 80.06 68 HIS A C 1
ATOM 544 O O . HIS A 1 68 ? 7.238 0.473 -15.775 1.00 80.06 68 HIS A O 1
ATOM 550 N N . THR A 1 69 ? 8.584 -1.307 -15.626 1.00 69.00 69 THR A N 1
ATOM 551 C CA . THR A 1 69 ? 8.761 -1.226 -14.165 1.00 69.00 69 THR A CA 1
ATOM 552 C C . THR A 1 69 ? 9.568 -0.001 -13.754 1.00 69.00 69 THR A C 1
ATOM 554 O O . THR A 1 69 ? 9.235 0.631 -12.753 1.00 69.00 69 THR A O 1
ATOM 557 N N . LYS A 1 70 ? 10.532 0.451 -14.568 1.00 71.44 70 LYS A N 1
ATOM 558 C CA . LYS A 1 70 ? 11.154 1.775 -14.382 1.00 71.44 70 LYS A CA 1
ATOM 559 C C . LYS A 1 70 ? 10.125 2.902 -14.436 1.00 71.44 70 LYS A C 1
ATOM 561 O O . LYS A 1 70 ? 10.210 3.828 -13.639 1.00 71.44 70 LYS A O 1
ATOM 566 N N . ARG A 1 71 ? 9.103 2.813 -15.293 1.00 62.69 71 ARG A N 1
ATOM 567 C CA . ARG A 1 71 ? 8.008 3.795 -15.310 1.00 62.69 71 ARG A CA 1
ATOM 568 C C . ARG A 1 71 ? 7.146 3.751 -14.046 1.00 62.69 71 ARG A C 1
ATOM 570 O O . ARG A 1 71 ? 6.624 4.793 -13.681 1.00 62.69 71 ARG A O 1
ATOM 577 N N . HIS A 1 72 ? 7.032 2.619 -13.348 1.00 60.31 72 HIS A N 1
ATOM 578 C CA . HIS A 1 72 ? 6.415 2.587 -12.014 1.00 60.31 72 HIS A CA 1
ATOM 579 C C . HIS A 1 72 ? 7.257 3.333 -10.972 1.00 60.31 72 HIS A C 1
ATOM 581 O O . HIS A 1 72 ? 6.705 4.104 -10.195 1.00 60.31 72 HIS A O 1
ATOM 587 N N . LEU A 1 73 ? 8.585 3.189 -11.012 1.00 60.22 73 LEU A N 1
ATOM 588 C CA . LEU A 1 73 ? 9.506 3.958 -10.161 1.00 60.22 73 LEU A CA 1
ATOM 589 C C . LEU A 1 73 ? 9.519 5.459 -10.510 1.00 60.22 73 LEU A C 1
ATOM 591 O O . LEU A 1 73 ? 9.712 6.299 -9.638 1.00 60.22 73 LEU A O 1
ATOM 595 N N . VAL A 1 74 ? 9.259 5.802 -11.774 1.00 54.56 74 VAL A N 1
ATOM 596 C CA . VAL A 1 74 ? 9.124 7.183 -12.273 1.00 54.56 74 VAL A CA 1
ATOM 597 C C . VAL A 1 74 ? 7.677 7.711 -12.136 1.00 54.56 74 VAL A C 1
ATOM 599 O O . VAL A 1 74 ? 7.431 8.907 -12.280 1.00 54.56 74 VAL A O 1
ATOM 602 N N . SER A 1 75 ? 6.696 6.874 -11.770 1.00 52.66 75 SER A N 1
ATOM 603 C CA . SER A 1 75 ? 5.280 7.252 -11.626 1.00 52.66 75 SER A CA 1
ATOM 604 C C . SER A 1 75 ? 4.937 7.718 -10.200 1.00 52.66 75 SER A C 1
ATOM 606 O O . SER A 1 75 ? 4.116 7.141 -9.490 1.00 52.66 75 SER A O 1
ATOM 608 N N . ARG A 1 76 ? 5.534 8.869 -9.877 1.00 63.31 76 ARG A N 1
ATOM 609 C CA . ARG A 1 76 ? 4.989 10.050 -9.178 1.00 63.31 76 ARG A CA 1
ATOM 610 C C . ARG A 1 76 ? 4.915 10.140 -7.649 1.00 63.31 76 ARG A C 1
ATOM 612 O O . ARG A 1 76 ? 4.967 11.278 -7.186 1.00 63.31 76 ARG A O 1
ATOM 619 N N . TYR A 1 77 ? 4.848 9.072 -6.852 1.00 65.25 77 TYR A N 1
ATOM 620 C CA . TYR A 1 77 ? 4.779 9.259 -5.389 1.00 65.25 77 TYR A CA 1
ATOM 621 C C . TYR A 1 77 ? 5.457 8.171 -4.543 1.00 65.25 77 TYR A C 1
ATOM 623 O O . TYR A 1 77 ? 5.391 6.982 -4.829 1.00 65.25 77 TYR A O 1
ATOM 631 N N . TYR A 1 78 ? 6.040 8.609 -3.432 1.00 74.44 78 TYR A N 1
ATOM 632 C CA . TYR A 1 78 ? 6.561 7.836 -2.315 1.00 74.44 78 TYR A CA 1
ATOM 633 C C . TYR A 1 78 ? 5.464 7.697 -1.253 1.00 74.44 78 TYR A C 1
ATOM 635 O O . TYR A 1 78 ? 4.900 8.699 -0.811 1.00 74.44 78 TYR A O 1
ATOM 643 N N . SER A 1 79 ? 5.150 6.471 -0.835 1.00 72.25 79 SER A N 1
ATOM 644 C CA . SER A 1 79 ? 4.089 6.219 0.150 1.00 72.25 79 SER A CA 1
ATOM 645 C C . SER A 1 79 ? 4.653 6.104 1.565 1.00 72.25 79 SER A C 1
ATOM 647 O O . SER A 1 79 ? 5.607 5.369 1.806 1.00 72.25 79 SER A O 1
ATOM 649 N N . CYS A 1 80 ? 4.042 6.800 2.524 1.00 76.69 80 CYS A N 1
ATOM 650 C CA . CYS A 1 80 ? 4.358 6.627 3.939 1.00 76.69 80 CYS A CA 1
ATOM 651 C C . CYS A 1 80 ? 3.757 5.311 4.472 1.00 76.69 80 CYS A C 1
ATOM 653 O O . CYS A 1 80 ? 2.539 5.160 4.412 1.00 76.69 80 CYS A O 1
ATOM 655 N N . PRO A 1 81 ? 4.539 4.395 5.075 1.00 70.81 81 PRO A N 1
ATOM 656 C CA . PRO A 1 81 ? 4.038 3.088 5.523 1.00 70.81 81 PRO A CA 1
ATOM 657 C C . PRO A 1 81 ? 3.098 3.155 6.740 1.00 70.81 81 PRO A C 1
ATOM 659 O O . PRO A 1 81 ? 2.425 2.183 7.059 1.00 70.81 81 PRO A O 1
ATOM 662 N N . VAL A 1 82 ? 3.045 4.292 7.438 1.00 74.75 82 VAL A N 1
ATOM 663 C CA . VAL A 1 82 ? 2.259 4.454 8.673 1.00 74.75 82 VAL A CA 1
ATOM 664 C C . VAL A 1 82 ? 0.888 5.074 8.411 1.00 74.75 82 VAL A C 1
ATOM 666 O O . VAL A 1 82 ? -0.111 4.666 9.004 1.00 74.75 82 VAL A O 1
ATOM 669 N N . CYS A 1 83 ? 0.842 6.117 7.580 1.00 77.00 83 CYS A N 1
ATOM 670 C CA . CYS A 1 83 ? -0.384 6.869 7.303 1.00 77.00 83 CYS A CA 1
ATOM 671 C C . CYS A 1 83 ? -0.846 6.761 5.844 1.00 77.00 83 CYS A C 1
ATOM 673 O O . CYS A 1 83 ? -1.830 7.396 5.476 1.00 77.00 83 CYS A O 1
ATOM 675 N N . CYS A 1 84 ? -0.130 5.990 5.020 1.00 71.81 84 CYS A N 1
ATOM 676 C CA . CYS A 1 84 ? -0.407 5.746 3.602 1.00 71.81 84 CYS A CA 1
ATOM 677 C C . CYS A 1 84 ? -0.426 7.006 2.720 1.00 71.81 84 CYS A C 1
ATOM 679 O O . CYS A 1 84 ? -0.861 6.955 1.572 1.00 71.81 84 CYS A O 1
ATOM 681 N N . LYS A 1 85 ? 0.064 8.147 3.225 1.00 72.06 85 LYS A N 1
ATOM 682 C CA . LYS A 1 85 ? 0.122 9.389 2.452 1.00 72.06 85 LYS A CA 1
ATOM 683 C C . LYS A 1 85 ? 1.155 9.279 1.333 1.00 72.06 85 LYS A C 1
ATOM 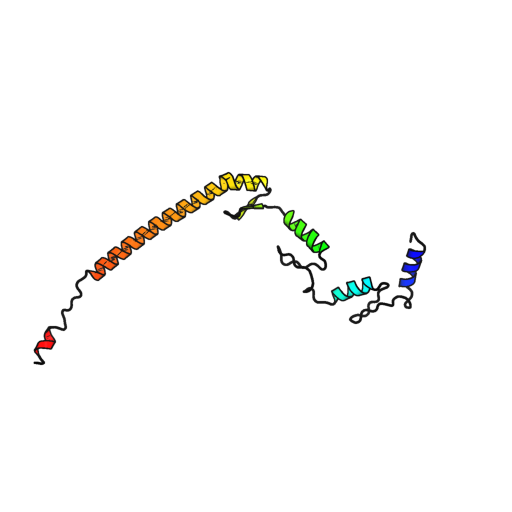685 O O . LYS A 1 85 ? 2.295 8.889 1.576 1.00 72.06 85 LYS A O 1
ATOM 690 N N . GLN A 1 86 ? 0.744 9.676 0.134 1.00 76.88 86 GLN A N 1
ATOM 691 C CA . GLN A 1 86 ? 1.578 9.740 -1.062 1.00 76.88 86 GLN A CA 1
ATOM 692 C C . GLN A 1 86 ? 2.263 11.109 -1.176 1.00 76.88 86 GLN A C 1
ATOM 694 O O . GLN A 1 86 ? 1.625 12.151 -1.020 1.00 76.88 86 GLN A O 1
ATOM 699 N N . LEU A 1 87 ? 3.576 11.109 -1.403 1.00 77.12 87 LEU A N 1
ATOM 700 C CA . LEU A 1 87 ? 4.447 12.290 -1.399 1.00 77.12 87 LEU A CA 1
ATOM 701 C C . LEU A 1 87 ? 5.300 12.313 -2.664 1.00 77.12 87 LEU A C 1
ATOM 703 O O . LEU A 1 87 ? 5.796 11.283 -3.086 1.00 77.12 87 LEU A O 1
ATOM 707 N N . SER A 1 88 ? 5.465 13.467 -3.304 1.00 77.69 88 SER A N 1
ATOM 708 C CA . SER A 1 88 ? 6.073 13.550 -4.643 1.00 77.69 88 SER A CA 1
ATOM 709 C C . SER A 1 88 ? 7.591 13.334 -4.670 1.00 77.69 88 SER A C 1
ATOM 711 O O . SER A 1 88 ? 8.164 13.195 -5.747 1.00 77.69 88 SER A O 1
ATOM 713 N N . SER A 1 89 ? 8.257 13.299 -3.510 1.00 78.12 89 SER A N 1
ATOM 714 C CA . SER A 1 89 ? 9.705 13.090 -3.410 1.00 78.12 89 SER A CA 1
ATOM 715 C C . SER A 1 89 ? 10.107 12.299 -2.158 1.00 78.12 89 SER A C 1
ATOM 717 O O . SER A 1 89 ? 9.404 12.324 -1.142 1.00 78.12 89 SER A O 1
ATOM 719 N N . ALA A 1 90 ? 11.271 11.642 -2.216 1.00 77.56 90 ALA A N 1
ATOM 720 C CA . ALA A 1 90 ? 11.860 10.927 -1.084 1.00 77.56 90 ALA A CA 1
ATOM 721 C C . ALA A 1 90 ? 12.187 11.872 0.085 1.00 77.56 90 ALA A C 1
ATOM 723 O O . ALA A 1 90 ? 11.929 11.543 1.240 1.00 77.56 90 ALA A O 1
ATOM 724 N N . HIS A 1 91 ? 12.678 13.080 -0.207 1.00 82.38 91 HIS A N 1
ATOM 725 C CA . HIS A 1 91 ? 12.976 14.089 0.811 1.00 82.38 91 HIS A CA 1
ATOM 726 C C . HIS A 1 91 ? 11.705 14.554 1.543 1.00 82.38 91 HIS A C 1
ATOM 728 O O . HIS A 1 91 ? 11.672 14.646 2.772 1.00 82.38 91 HIS A O 1
ATOM 734 N N . SER A 1 92 ? 10.608 14.755 0.803 1.00 79.69 92 SER A N 1
ATOM 735 C CA . SER A 1 92 ? 9.296 15.050 1.390 1.00 79.69 92 SER A CA 1
ATOM 736 C C . SER A 1 92 ? 8.774 13.891 2.246 1.00 79.69 92 SER A C 1
ATOM 738 O O . SER A 1 92 ? 8.148 14.140 3.276 1.00 79.69 92 SER A O 1
ATOM 740 N N . LEU A 1 93 ? 9.044 12.636 1.860 1.00 81.94 93 LEU A N 1
ATOM 741 C CA . LEU A 1 93 ? 8.727 11.461 2.675 1.00 81.94 93 LEU A CA 1
ATOM 742 C C . LEU A 1 93 ? 9.519 11.436 3.988 1.00 81.94 93 LEU A C 1
ATOM 744 O O . LEU A 1 93 ? 8.918 11.246 5.045 1.00 81.94 93 LEU A O 1
ATOM 748 N N . GLN A 1 94 ? 10.824 11.689 3.937 1.00 82.12 94 GLN A N 1
ATOM 749 C CA . GLN A 1 94 ? 11.689 11.696 5.117 1.00 82.12 94 GLN A CA 1
ATOM 750 C C . GLN A 1 94 ? 11.269 12.778 6.127 1.00 82.12 94 GLN A C 1
ATOM 752 O O . GLN A 1 94 ? 11.095 12.495 7.313 1.00 82.12 94 GLN A O 1
ATOM 757 N N . SER A 1 95 ? 10.999 13.999 5.656 1.00 84.75 95 SER A N 1
ATOM 758 C CA . SER A 1 95 ? 10.502 15.093 6.506 1.00 84.75 95 SER A CA 1
ATOM 759 C C . SER A 1 95 ? 9.107 14.802 7.086 1.00 84.75 95 SER A C 1
ATOM 761 O O . SER A 1 95 ? 8.838 15.030 8.272 1.00 84.75 95 SER A O 1
ATOM 763 N N . HIS A 1 96 ? 8.216 14.215 6.278 1.00 83.75 96 HIS A N 1
ATOM 764 C CA . HIS A 1 96 ? 6.887 13.798 6.721 1.00 83.75 96 HIS A CA 1
ATOM 765 C C . HIS A 1 96 ? 6.949 12.741 7.833 1.00 83.75 96 HIS A C 1
ATOM 767 O O . HIS A 1 96 ? 6.206 12.851 8.812 1.00 83.75 96 HIS A O 1
ATOM 773 N N . GLN A 1 97 ? 7.822 11.737 7.700 1.00 79.88 97 GLN A N 1
ATOM 774 C CA . GLN A 1 97 ? 8.003 10.679 8.696 1.00 79.88 97 GLN A CA 1
ATOM 775 C C . GLN A 1 97 ? 8.457 11.237 10.050 1.00 79.88 97 GLN A C 1
ATOM 777 O O . GLN A 1 97 ? 7.936 10.805 11.076 1.00 79.88 97 GLN A O 1
ATOM 782 N N . GLY A 1 98 ? 9.340 12.239 10.055 1.00 76.56 98 GLY A N 1
ATOM 783 C CA . GLY A 1 98 ? 9.843 12.847 11.290 1.00 76.56 98 GLY A CA 1
ATOM 784 C C . GLY A 1 98 ? 8.830 13.710 12.052 1.00 76.56 98 GLY A C 1
ATOM 785 O O . GLY A 1 98 ? 8.938 13.849 13.265 1.00 76.56 98 GLY A O 1
ATOM 786 N N . THR A 1 99 ? 7.829 14.292 11.381 1.00 78.06 99 THR A N 1
ATOM 787 C CA . THR A 1 99 ? 6.971 15.323 12.004 1.00 78.06 99 THR A CA 1
ATOM 788 C C . THR A 1 99 ? 5.474 15.060 11.841 1.00 78.06 99 THR A C 1
ATOM 790 O O . THR A 1 99 ? 4.743 14.860 12.814 1.00 78.06 99 THR A O 1
ATOM 793 N N . ALA A 1 100 ? 4.977 15.066 10.607 1.00 75.69 100 ALA A N 1
ATOM 794 C CA . ALA A 1 100 ? 3.552 14.968 10.307 1.00 75.69 100 ALA A CA 1
ATOM 795 C C . ALA A 1 100 ? 2.993 13.561 10.574 1.00 75.69 100 ALA A C 1
ATOM 797 O O . ALA A 1 100 ? 1.864 13.424 11.050 1.00 75.69 100 ALA A O 1
ATOM 798 N N . CYS A 1 101 ? 3.798 12.528 10.329 1.00 80.38 101 CYS A N 1
ATOM 799 C CA . CYS A 1 101 ? 3.466 11.144 10.635 1.00 80.38 101 CYS A CA 1
ATOM 800 C C . CYS A 1 101 ? 3.311 10.919 12.149 1.00 80.38 101 CYS A C 1
ATOM 802 O O . CYS A 1 101 ? 2.330 10.317 12.587 1.00 80.38 101 CYS A O 1
ATOM 804 N N . LEU A 1 102 ? 4.203 11.497 12.960 1.00 76.25 102 LEU A N 1
ATOM 805 C CA . LEU A 1 102 ? 4.125 11.432 14.422 1.00 76.25 102 LEU A CA 1
ATOM 806 C C . LEU A 1 102 ? 2.841 12.088 14.950 1.00 76.25 102 LEU A C 1
ATOM 808 O O . LEU A 1 102 ? 2.131 11.511 15.770 1.00 76.25 102 LEU A O 1
ATOM 812 N N . LYS A 1 103 ? 2.471 13.262 14.422 1.00 80.88 103 LYS A N 1
ATOM 813 C CA . LYS A 1 103 ? 1.204 13.928 14.778 1.00 80.88 103 LYS A CA 1
ATOM 814 C C . LYS A 1 103 ? -0.017 13.065 14.437 1.00 80.88 103 LYS A C 1
ATOM 816 O O . LYS A 1 103 ? -0.967 13.024 15.219 1.00 80.88 103 LYS A O 1
ATOM 821 N N . TYR A 1 104 ? -0.003 12.371 13.296 1.00 80.81 104 TYR A N 1
ATOM 822 C CA . TYR A 1 104 ? -1.059 11.426 12.918 1.00 80.81 104 TYR A CA 1
ATOM 823 C C . TYR A 1 104 ? -1.130 10.229 13.880 1.00 80.81 104 TYR A C 1
ATOM 825 O O . TYR A 1 104 ? -2.214 9.903 14.367 1.00 80.81 104 TYR A O 1
ATOM 833 N N . GLN A 1 105 ? 0.013 9.628 14.225 1.00 78.69 105 GLN A N 1
ATOM 834 C CA . GLN A 1 105 ? 0.084 8.538 15.203 1.00 78.69 105 GLN A CA 1
ATOM 835 C C . GLN A 1 105 ? -0.427 8.966 16.585 1.00 78.69 105 GLN A C 1
ATOM 837 O O . GLN A 1 105 ? -1.247 8.262 17.168 1.00 78.69 105 GLN A O 1
ATOM 842 N N . LEU A 1 106 ? -0.026 10.141 17.082 1.00 81.31 106 LEU A N 1
ATOM 843 C CA . LEU A 1 106 ? -0.476 10.673 18.374 1.00 81.31 106 LEU A CA 1
ATOM 844 C C . LEU A 1 106 ? -1.986 10.932 18.399 1.00 81.31 106 LEU A C 1
ATOM 846 O O . LEU A 1 106 ? -2.652 10.608 19.380 1.00 81.31 106 LEU A O 1
ATOM 850 N N . LYS A 1 107 ? -2.557 11.477 17.316 1.00 83.00 107 LYS A N 1
ATOM 851 C CA . LYS A 1 107 ? -4.016 11.640 17.197 1.00 83.00 107 LYS A CA 1
ATOM 852 C C . LYS A 1 107 ? -4.728 10.287 17.228 1.00 83.00 107 LYS A C 1
ATOM 854 O O . LYS A 1 107 ? -5.691 10.129 17.973 1.00 83.00 107 LYS A O 1
ATOM 859 N N . LYS A 1 108 ? -4.232 9.303 16.472 1.00 82.19 108 LYS A N 1
ATOM 860 C CA . LYS A 1 108 ? -4.790 7.944 16.446 1.00 82.19 108 LYS A CA 1
ATOM 861 C C . LYS A 1 108 ? -4.688 7.260 17.817 1.00 82.19 108 LYS A C 1
ATOM 863 O O . LYS A 1 108 ? -5.647 6.623 18.243 1.00 82.19 108 LYS A O 1
ATOM 868 N N . ALA A 1 109 ? -3.573 7.441 18.526 1.00 83.00 109 ALA A N 1
ATOM 869 C CA . ALA A 1 109 ? -3.366 6.923 19.876 1.00 83.00 109 ALA A CA 1
ATOM 870 C C . ALA A 1 109 ? -4.339 7.545 20.888 1.00 83.00 109 ALA A C 1
ATOM 872 O O . ALA A 1 109 ? -4.968 6.809 21.640 1.00 83.00 109 ALA A O 1
ATOM 873 N N . LYS A 1 110 ? -4.551 8.868 20.846 1.00 88.31 110 LYS A N 1
ATOM 874 C CA . LYS A 1 110 ? -5.535 9.554 21.705 1.00 88.31 110 LYS A CA 1
ATOM 875 C C . LYS A 1 110 ? -6.961 9.057 21.476 1.00 88.31 110 LYS A C 1
ATOM 877 O O . LYS A 1 110 ? -7.688 8.823 22.437 1.00 88.31 110 LYS A O 1
ATOM 882 N N . VAL A 1 111 ? -7.361 8.874 20.214 1.00 89.00 111 VAL A N 1
ATOM 883 C CA . VAL A 1 111 ? -8.684 8.322 19.880 1.00 89.00 111 VAL A CA 1
ATOM 884 C C . VAL A 1 111 ? -8.821 6.905 20.432 1.00 89.00 111 VAL A C 1
ATOM 886 O O . VAL A 1 111 ? -9.817 6.614 21.089 1.00 89.00 111 VAL A O 1
ATOM 889 N N . LYS A 1 112 ? -7.802 6.057 20.232 1.00 88.50 112 LYS A N 1
ATOM 890 C CA . LYS A 1 112 ? -7.779 4.687 20.756 1.00 88.50 112 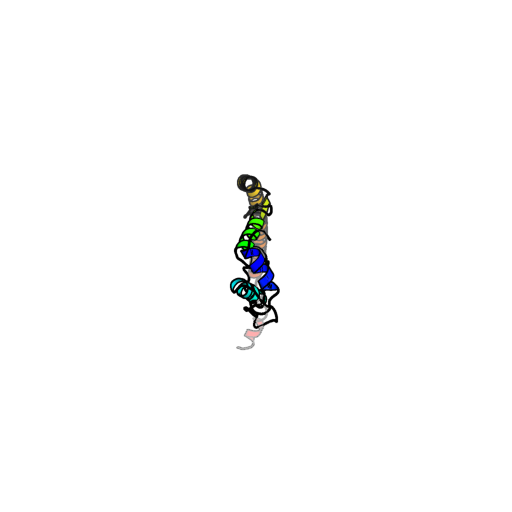LYS A CA 1
ATOM 891 C C . LYS A 1 112 ? -7.878 4.658 22.285 1.00 88.50 112 LYS A C 1
ATOM 893 O O . LYS A 1 112 ? -8.699 3.938 22.840 1.00 88.50 112 LYS A O 1
ATOM 898 N N . GLU A 1 113 ? -7.109 5.497 22.969 1.00 88.94 113 GLU A N 1
ATOM 899 C CA . GLU A 1 113 ? -7.146 5.607 24.426 1.00 88.94 113 GLU A CA 1
ATOM 900 C C . GLU A 1 113 ? -8.527 6.059 24.927 1.00 88.94 113 GLU A C 1
ATOM 902 O O . GLU A 1 113 ? -9.065 5.514 25.892 1.00 88.94 113 GLU A O 1
ATOM 907 N N . GLN A 1 114 ? -9.150 7.027 24.252 1.00 89.69 114 GLN A N 1
ATOM 908 C CA . GLN A 1 114 ? -10.491 7.488 24.599 1.00 89.69 114 GLN A CA 1
ATOM 909 C C . GLN A 1 114 ? -11.547 6.397 24.380 1.00 89.69 114 GLN A C 1
ATOM 911 O O . GLN A 1 114 ? -12.454 6.252 25.206 1.00 89.69 114 GLN A O 1
ATOM 916 N N . THR A 1 115 ? -11.437 5.615 23.301 1.00 88.94 115 THR A N 1
ATOM 917 C CA . THR A 1 115 ? -12.320 4.466 23.065 1.00 88.94 115 THR A CA 1
ATOM 918 C C . THR A 1 115 ? -12.110 3.374 24.105 1.00 88.94 115 THR A C 1
ATOM 920 O O . THR A 1 115 ? -13.094 2.878 24.649 1.00 88.94 115 THR A O 1
ATOM 923 N N . ASP A 1 116 ? -10.866 3.077 24.478 1.00 93.06 116 ASP A N 1
ATOM 924 C CA . ASP A 1 116 ? -10.545 2.065 25.487 1.00 93.06 116 ASP A CA 1
ATOM 925 C C . ASP A 1 116 ? -11.072 2.482 26.869 1.00 93.06 116 ASP A C 1
ATOM 927 O O . ASP A 1 116 ? -11.710 1.687 27.561 1.00 93.06 116 ASP A O 1
ATOM 931 N N . ARG A 1 117 ? -10.929 3.765 27.237 1.00 92.12 117 ARG A N 1
ATOM 932 C CA . ARG A 1 117 ? -11.528 4.346 28.454 1.00 92.12 117 ARG A CA 1
ATOM 933 C C . ARG A 1 117 ? -13.060 4.302 28.441 1.00 92.12 117 ARG A C 1
ATOM 935 O O . ARG A 1 117 ? -13.682 4.162 29.494 1.00 92.12 117 ARG A O 1
ATOM 942 N N . ARG A 1 118 ? -13.704 4.465 27.281 1.00 93.88 118 ARG A N 1
ATOM 943 C CA . ARG A 1 118 ? -15.167 4.325 27.156 1.00 93.88 118 ARG A CA 1
ATOM 944 C C . ARG A 1 118 ? -15.594 2.866 27.314 1.00 93.88 118 ARG A C 1
ATOM 946 O O . ARG A 1 118 ? -16.515 2.591 28.082 1.00 93.88 118 ARG A O 1
ATOM 953 N N . LEU A 1 119 ? -14.904 1.943 26.647 1.00 94.69 119 LEU A N 1
ATOM 954 C CA . LEU A 1 119 ? -15.169 0.507 26.726 1.00 94.69 119 LEU A CA 1
ATOM 955 C C . LEU A 1 119 ? -14.957 -0.034 28.143 1.00 94.69 119 LEU A C 1
ATOM 957 O O . LEU A 1 119 ? -15.786 -0.801 28.625 1.00 94.69 119 LEU A O 1
ATOM 961 N N . SER A 1 120 ? -13.909 0.400 28.847 1.00 93.75 120 SER A N 1
ATOM 962 C CA . SER A 1 120 ? -13.663 -0.015 30.233 1.00 93.75 120 SER A CA 1
ATOM 963 C C . SER A 1 120 ? -14.785 0.430 31.175 1.00 93.75 120 SER A C 1
ATOM 965 O O . SER A 1 120 ? -15.255 -0.366 31.987 1.00 93.75 120 SER A O 1
ATOM 967 N N . LYS A 1 121 ? -15.301 1.658 31.015 1.00 94.75 121 LYS A N 1
ATOM 968 C CA . LYS A 1 121 ? -16.469 2.146 31.769 1.00 94.75 121 LYS A CA 1
ATOM 969 C C . LYS A 1 121 ? -17.727 1.325 31.487 1.00 94.75 121 LYS A C 1
ATOM 971 O O . LYS A 1 121 ? -18.471 1.030 32.419 1.00 94.75 121 LYS A O 1
ATOM 976 N N . ILE A 1 122 ? -17.971 0.957 30.228 1.00 94.00 122 ILE A N 1
ATOM 977 C CA . ILE A 1 122 ? -19.113 0.109 29.849 1.00 94.00 122 ILE A CA 1
ATOM 978 C C . ILE A 1 122 ? -18.981 -1.272 30.494 1.00 94.00 122 ILE A C 1
ATOM 980 O O . ILE A 1 122 ? -19.917 -1.721 31.152 1.00 94.00 122 ILE A O 1
ATOM 984 N N . ARG A 1 123 ? -17.807 -1.904 30.388 1.00 94.81 123 ARG A N 1
ATOM 985 C CA . ARG A 1 123 ? -17.533 -3.212 31.004 1.00 94.81 123 ARG A CA 1
ATOM 986 C C . ARG A 1 123 ? -17.722 -3.181 32.519 1.00 94.81 123 ARG A C 1
ATOM 988 O O . ARG A 1 123 ? -18.373 -4.063 33.065 1.00 94.81 123 ARG A O 1
ATOM 995 N N . ALA A 1 124 ? -17.234 -2.141 33.194 1.00 92.50 124 ALA A N 1
ATOM 996 C CA . ALA A 1 124 ? -17.418 -1.981 34.635 1.00 92.50 124 ALA A CA 1
ATOM 997 C C . ALA A 1 124 ? -18.901 -1.829 35.024 1.00 92.50 124 ALA A C 1
ATOM 999 O O . ALA A 1 124 ? -19.334 -2.378 36.036 1.00 92.50 124 ALA A O 1
ATOM 1000 N N . ARG A 1 125 ? -19.703 -1.112 34.221 1.00 92.56 125 ARG A N 1
ATOM 1001 C CA . ARG A 1 125 ? -21.161 -1.026 34.423 1.00 92.56 125 ARG A CA 1
ATOM 1002 C C . ARG A 1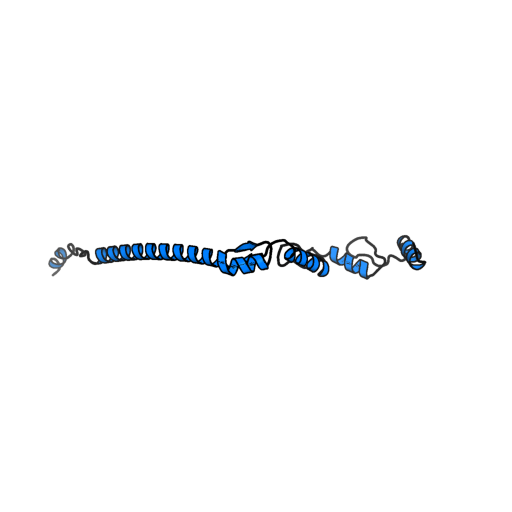 125 ? -21.824 -2.390 34.243 1.00 92.56 125 ARG A C 1
ATOM 1004 O O . ARG A 1 125 ? -22.570 -2.802 35.120 1.00 92.56 125 ARG A O 1
ATOM 1011 N N . GLN A 1 126 ? -21.501 -3.105 33.166 1.00 91.50 126 GLN A N 1
ATOM 1012 C CA . GLN A 1 126 ? -22.027 -4.449 32.908 1.00 91.50 126 GLN A CA 1
ATOM 1013 C C . GLN A 1 126 ? -21.683 -5.423 34.042 1.00 91.50 126 GLN A C 1
ATOM 1015 O O . GLN A 1 126 ? -22.567 -6.116 34.533 1.00 91.50 126 GLN A O 1
ATOM 1020 N N . GLN A 1 127 ? -20.438 -5.421 34.529 1.00 90.75 127 GLN A N 1
ATOM 1021 C CA . GLN A 1 127 ? -20.031 -6.250 35.668 1.00 90.75 127 GLN A CA 1
ATOM 1022 C C . GLN A 1 127 ? -20.826 -5.929 36.938 1.00 90.75 127 GLN A C 1
ATOM 1024 O O . GLN A 1 127 ? -21.243 -6.847 37.638 1.00 90.75 127 GLN A O 1
ATOM 1029 N N . ARG A 1 128 ? -21.090 -4.648 37.232 1.00 90.88 128 ARG A N 1
ATOM 1030 C CA . ARG A 1 128 ? -21.928 -4.263 38.381 1.00 90.88 128 ARG A CA 1
ATOM 1031 C C . ARG A 1 128 ? -23.355 -4.787 38.250 1.00 90.88 128 ARG A C 1
ATOM 1033 O O . ARG A 1 128 ? -23.900 -5.260 39.242 1.00 90.88 128 ARG A O 1
ATOM 1040 N N . GLU A 1 129 ? -23.947 -4.724 37.061 1.00 88.94 129 GLU A N 1
ATOM 1041 C CA . GLU A 1 129 ? -25.292 -5.264 36.824 1.00 88.94 129 GLU A CA 1
ATOM 1042 C C . GLU A 1 129 ? -25.329 -6.792 36.960 1.00 88.94 129 GLU A C 1
ATOM 1044 O O . GLU A 1 129 ? -26.219 -7.316 37.624 1.00 88.94 129 GLU A O 1
ATOM 1049 N N . ILE A 1 130 ? -24.320 -7.505 36.449 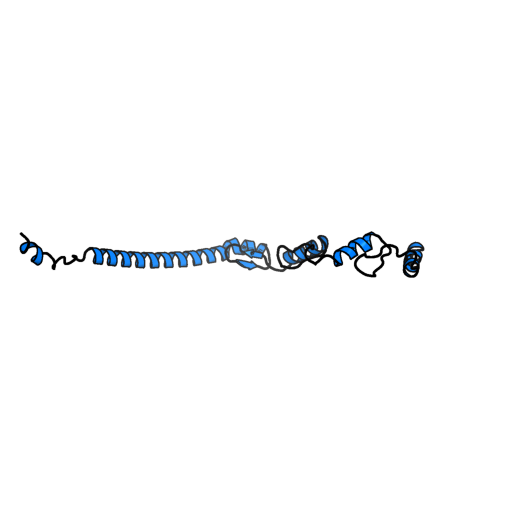1.00 86.31 130 ILE A N 1
ATOM 1050 C CA . ILE A 1 130 ? -24.180 -8.958 36.654 1.00 86.31 130 ILE A CA 1
ATOM 1051 C C . ILE A 1 130 ? -24.086 -9.285 38.149 1.00 86.31 130 ILE A C 1
ATOM 1053 O O . ILE A 1 130 ? -24.803 -10.151 38.642 1.00 86.31 130 ILE A O 1
ATOM 1057 N N . ILE A 1 131 ? -23.250 -8.559 38.898 1.00 86.81 131 ILE A N 1
ATOM 1058 C CA . ILE A 1 131 ? -23.117 -8.751 40.349 1.00 86.81 131 ILE A CA 1
ATOM 1059 C C . ILE A 1 131 ? -24.453 -8.494 41.058 1.00 86.81 131 ILE A C 1
ATOM 1061 O O . ILE A 1 131 ? -24.805 -9.237 41.971 1.00 86.81 131 ILE A O 1
ATOM 1065 N N . LYS A 1 132 ? -25.218 -7.471 40.653 1.00 86.00 132 LYS A N 1
ATOM 1066 C CA . LYS A 1 132 ? -26.555 -7.210 41.213 1.00 86.00 132 LYS A CA 1
ATOM 1067 C C . LYS A 1 132 ? -27.522 -8.355 40.935 1.00 86.00 132 LYS A C 1
ATOM 1069 O O . LYS A 1 132 ? -28.260 -8.724 41.840 1.00 86.00 132 LYS A O 1
ATOM 1074 N N . LEU A 1 133 ? -27.527 -8.904 39.720 1.00 81.06 133 LEU A N 1
ATOM 1075 C CA . LEU A 1 133 ? -28.379 -10.040 39.358 1.00 81.06 133 LEU A CA 1
ATOM 1076 C C . LEU A 1 133 ? -28.021 -11.285 40.175 1.00 81.06 133 LEU A C 1
ATOM 1078 O O . LEU A 1 133 ? -28.916 -11.901 40.739 1.00 81.06 133 LEU A O 1
ATOM 1082 N N . ASN A 1 134 ? -26.729 -11.579 40.340 1.00 74.88 134 ASN A N 1
ATOM 1083 C CA . ASN A 1 134 ? -26.261 -12.717 41.138 1.00 74.88 134 ASN A CA 1
ATOM 1084 C C . ASN A 1 134 ? -26.514 -12.555 42.648 1.00 74.88 134 ASN A C 1
ATOM 1086 O O . ASN A 1 134 ? -26.544 -13.544 43.370 1.00 74.88 134 ASN A O 1
ATOM 1090 N N . LYS A 1 135 ? -26.676 -11.318 43.140 1.00 74.38 135 LYS A N 1
ATOM 1091 C CA . LYS A 1 135 ? -27.020 -11.022 44.541 1.00 74.38 135 LYS A CA 1
ATOM 1092 C C . LYS A 1 135 ? -28.523 -10.983 44.813 1.00 74.38 135 LYS A C 1
ATOM 1094 O O . LYS A 1 135 ? -28.905 -10.871 45.976 1.00 74.38 135 LYS A O 1
ATOM 1099 N N . ARG A 1 136 ? -29.383 -11.023 43.787 1.00 65.31 136 ARG A N 1
ATOM 1100 C CA . ARG A 1 136 ? -30.826 -11.137 44.026 1.00 65.31 136 ARG A CA 1
ATOM 1101 C C . ARG A 1 136 ? -31.080 -12.525 44.614 1.00 65.31 136 ARG A C 1
ATOM 1103 O O . ARG A 1 136 ? -30.695 -13.501 43.973 1.00 65.31 136 ARG A O 1
ATOM 1110 N N . PRO A 1 137 ? -31.696 -12.629 45.803 1.00 60.38 137 PRO A N 1
ATOM 1111 C CA . PRO A 1 137 ? -32.067 -13.924 46.339 1.00 60.38 137 PRO A CA 1
ATOM 1112 C C . PRO A 1 137 ? -32.990 -14.590 45.322 1.00 60.38 137 PRO A C 1
ATOM 1114 O O . PRO A 1 137 ? -34.033 -14.040 44.956 1.00 60.38 137 PRO A O 1
ATOM 1117 N N . VAL A 1 138 ? -32.568 -15.748 44.821 1.00 63.03 138 VAL A N 1
ATOM 1118 C CA . VAL A 1 138 ? -33.473 -16.658 44.130 1.00 63.03 138 VAL A CA 1
ATOM 1119 C C . VAL A 1 138 ? -34.526 -17.003 45.173 1.00 63.03 138 VAL A C 1
ATOM 1121 O O . VAL A 1 138 ? -34.202 -17.632 46.178 1.00 63.03 138 VAL A O 1
ATOM 1124 N N . LYS A 1 139 ? -35.759 -16.518 44.997 1.00 58.00 139 LYS A N 1
ATOM 1125 C CA . LYS A 1 139 ? -36.883 -16.963 45.820 1.00 58.00 139 LYS A CA 1
ATOM 1126 C C . LYS A 1 139 ? -37.105 -18.437 45.499 1.00 58.00 139 LYS A C 1
ATOM 1128 O O . LYS A 1 139 ? -37.789 -18.757 44.532 1.00 58.00 139 LYS A O 1
ATOM 1133 N N . ILE A 1 140 ? -36.499 -19.324 46.284 1.00 56.97 140 ILE A N 1
ATOM 1134 C CA . ILE A 1 140 ? -36.843 -20.750 46.326 1.00 56.97 140 ILE A CA 1
ATOM 1135 C C . ILE A 1 140 ? -38.060 -20.889 47.250 1.00 56.97 140 ILE A C 1
ATOM 1137 O O . ILE A 1 140 ? -38.077 -21.672 48.188 1.00 56.97 140 ILE A O 1
ATOM 1141 N N . ASP A 1 141 ? -39.092 -20.092 46.998 1.00 52.47 141 ASP A N 1
ATOM 1142 C CA . ASP A 1 141 ? -40.322 -20.117 47.776 1.00 52.47 141 ASP A CA 1
ATOM 1143 C C . ASP A 1 141 ? -41.419 -20.606 46.843 1.00 52.47 141 ASP A C 1
ATOM 1145 O O . ASP A 1 141 ? -42.199 -19.805 46.338 1.00 52.47 141 ASP A O 1
ATOM 1149 N N . GLN A 1 142 ? -41.412 -21.911 46.546 1.00 53.12 142 GLN A N 1
ATOM 1150 C CA . GLN A 1 142 ? -42.616 -22.615 46.076 1.00 53.12 142 GLN A CA 1
ATOM 1151 C C . GLN A 1 142 ? -42.553 -24.153 46.086 1.00 53.12 142 GLN A C 1
ATOM 1153 O O . GLN A 1 142 ? -43.569 -24.771 45.806 1.00 53.12 142 GLN A O 1
ATOM 1158 N N . PHE A 1 143 ? -41.440 -24.795 46.473 1.00 49.69 143 PHE A N 1
ATOM 1159 C CA . PHE A 1 143 ? -41.391 -26.270 46.576 1.00 49.69 143 PHE A CA 1
ATOM 1160 C C . PHE A 1 143 ? -41.248 -26.823 48.003 1.00 49.69 143 PHE A C 1
ATOM 1162 O O . PHE A 1 143 ? -41.265 -28.035 48.186 1.00 49.69 143 PHE A O 1
ATOM 1169 N N . SER A 1 144 ? -41.166 -25.968 49.029 1.00 48.84 144 SER A N 1
ATOM 1170 C CA . SER A 1 144 ? -41.067 -26.427 50.426 1.00 48.84 144 SER A CA 1
ATOM 1171 C C . SER A 1 144 ? -42.406 -26.929 50.998 1.00 48.84 144 SER A C 1
ATOM 1173 O O . SER A 1 144 ? -42.407 -27.764 51.895 1.00 48.84 144 SER A O 1
ATOM 1175 N N . SER A 1 145 ? -43.559 -26.497 50.463 1.00 47.91 145 SER A N 1
ATOM 1176 C CA . SER A 1 145 ? -44.865 -26.912 51.009 1.00 47.91 145 SER A CA 1
ATOM 1177 C C . SER A 1 145 ? -45.397 -28.251 50.483 1.00 47.91 145 SER A C 1
ATOM 1179 O O . SER A 1 145 ? -46.452 -28.668 50.939 1.00 47.91 145 SER A O 1
ATOM 1181 N N . CYS A 1 146 ? -44.709 -28.925 49.551 1.00 50.03 146 CYS A N 1
ATOM 1182 C CA . CYS A 1 146 ? -45.139 -30.232 49.022 1.00 50.03 146 CYS A CA 1
ATOM 1183 C C . CYS A 1 146 ? -44.309 -31.419 49.541 1.00 50.03 146 CYS A C 1
ATOM 1185 O O . CYS A 1 146 ? -44.625 -32.558 49.216 1.00 50.03 146 CYS A O 1
ATOM 1187 N N . ILE A 1 147 ? -43.247 -31.192 50.324 1.00 53.88 147 ILE A N 1
ATOM 1188 C CA . ILE A 1 147 ? -42.389 -32.290 50.817 1.00 53.88 147 ILE A CA 1
ATOM 1189 C C . ILE A 1 147 ? -42.924 -32.880 52.137 1.00 53.88 147 ILE A C 1
ATOM 1191 O O . ILE A 1 147 ? -42.624 -34.023 52.464 1.00 53.88 147 ILE A O 1
ATOM 1195 N N . SER A 1 148 ? -43.792 -32.163 52.856 1.00 50.81 148 SER A N 1
ATOM 1196 C CA . SER A 1 148 ? -44.423 -32.635 54.099 1.00 50.81 148 SER A CA 1
ATOM 1197 C C . SER A 1 148 ? -45.633 -33.561 53.899 1.00 50.81 148 SER A C 1
ATOM 1199 O O . SER A 1 148 ? -46.182 -34.029 54.888 1.00 50.81 148 SER A O 1
ATOM 1201 N N . GLU A 1 149 ? -46.066 -33.818 52.660 1.00 49.25 149 GLU A N 1
ATOM 1202 C CA . GLU A 1 149 ? -47.211 -34.697 52.349 1.00 49.25 149 GLU A CA 1
ATOM 1203 C C . GLU A 1 149 ? -46.787 -36.101 51.853 1.00 49.25 149 GLU A C 1
ATOM 1205 O O . GLU A 1 149 ? -47.641 -36.889 51.454 1.00 49.25 149 GLU A O 1
ATOM 1210 N N . ILE A 1 150 ? -45.484 -36.438 51.863 1.00 53.47 150 ILE A N 1
ATOM 1211 C CA . ILE A 1 150 ? -44.947 -37.728 51.355 1.00 53.47 150 ILE A CA 1
ATOM 1212 C C . ILE A 1 150 ? -44.077 -38.474 52.402 1.00 53.47 150 ILE A C 1
ATOM 1214 O O . ILE A 1 150 ? -43.276 -39.336 52.053 1.00 53.47 150 ILE A O 1
ATOM 1218 N N . ILE A 1 151 ? -44.221 -38.195 53.701 1.00 49.94 151 ILE A N 1
ATOM 1219 C CA . ILE A 1 151 ? -43.690 -39.064 54.777 1.00 49.94 151 ILE A CA 1
ATOM 1220 C C . ILE A 1 151 ? -44.822 -39.358 55.749 1.00 49.94 151 ILE A C 1
ATOM 1222 O O . ILE A 1 151 ? -45.016 -40.553 56.063 1.00 49.94 151 ILE A O 1
#